Protein AF-H3AB67-F1 (afdb_monomer)

Foldseek 3Di:
DDPPPPDPCLQDLVRLLVLLVQLVVLCVPPVLVVQLVVQVVVCVPPQVSLCVRLVVSSLQSSLVSCVVVVFHSDPVSVVVSLVSLVVCVVVDVSSVVSNVVSCPSRHPPPPPDPPPPPPDDD

Nearest PDB structures (foldseek):
  7ena-assembly1_BA  TM=2.969E-01  e=3.805E+00  Homo sapiens

InterPro domains:
  IPR026317 Protein C10 [PF14974] (12-118)
  IPR026317 Protein C10 [PTHR13463] (5-119)

Solvent-accessible surface area (backbone atoms only — not comparable to full-atom values): 7159 Å² total; per-residue (Å²): 132,85,81,74,77,72,67,82,76,72,72,48,74,69,51,50,44,52,51,50,50,51,36,48,50,51,50,68,32,72,71,42,39,48,52,53,48,51,24,49,61,77,18,72,86,36,68,70,41,27,49,67,40,22,47,58,53,51,48,52,55,42,21,70,49,42,38,82,72,75,38,51,76,43,72,67,24,46,53,50,50,53,52,52,51,59,67,39,33,83,77,34,68,65,49,35,53,50,52,51,53,50,46,60,74,55,45,75,87,78,74,72,74,77,78,83,80,74,85,72,90,130

pLDDT: mean 81.42, std 17.64, range [34.78, 95.06]

Structure (mmCIF, N/CA/C/O backbone):
data_AF-H3AB67-F1
#
_entry.id   AF-H3AB67-F1
#
loop_
_atom_site.group_PDB
_atom_site.id
_atom_site.type_symbol
_atom_site.label_atom_id
_atom_site.label_alt_id
_atom_site.label_comp_id
_atom_site.label_asym_id
_atom_site.label_entity_id
_atom_site.label_seq_id
_atom_site.pdbx_PDB_ins_code
_atom_site.Cartn_x
_atom_site.Cartn_y
_atom_site.Cartn_z
_atom_site.occupancy
_atom_site.B_iso_or_equiv
_atom_site.auth_seq_id
_atom_site.auth_comp_id
_atom_site.auth_asym_id
_atom_site.auth_atom_id
_atom_site.pdbx_PDB_model_num
ATOM 1 N N . MET A 1 1 ? -36.792 -7.412 10.721 1.00 41.78 1 MET A N 1
ATOM 2 C CA . MET A 1 1 ? -35.353 -7.400 11.057 1.00 41.78 1 MET A CA 1
ATOM 3 C C . MET A 1 1 ? -34.742 -6.229 10.307 1.00 41.78 1 MET A C 1
ATOM 5 O O . MET A 1 1 ? -34.797 -6.223 9.086 1.00 41.78 1 MET A O 1
ATOM 9 N N . ALA A 1 2 ? -34.322 -5.184 11.021 1.00 34.78 2 ALA A N 1
ATOM 10 C CA . ALA A 1 2 ? -33.749 -3.988 10.414 1.00 34.78 2 ALA A CA 1
ATOM 11 C C . ALA A 1 2 ? -32.368 -4.334 9.847 1.00 34.78 2 ALA A C 1
ATOM 13 O O . ALA A 1 2 ? -31.467 -4.698 10.600 1.00 34.78 2 ALA A O 1
ATOM 14 N N . ALA A 1 3 ? -32.221 -4.257 8.524 1.00 38.94 3 ALA A N 1
ATOM 15 C CA . ALA A 1 3 ? -30.915 -4.239 7.890 1.00 38.94 3 ALA A CA 1
ATOM 16 C C . ALA A 1 3 ? -30.238 -2.938 8.327 1.00 38.94 3 ALA A C 1
ATOM 18 O O . ALA A 1 3 ? -30.589 -1.854 7.860 1.00 38.94 3 ALA A O 1
ATOM 19 N N . ALA A 1 4 ? -29.344 -3.050 9.309 1.00 39.62 4 ALA A N 1
ATOM 20 C CA . ALA A 1 4 ? -28.479 -1.963 9.712 1.00 39.62 4 ALA A CA 1
ATOM 21 C C . ALA A 1 4 ? -27.733 -1.491 8.464 1.00 39.62 4 ALA A C 1
ATOM 23 O O . ALA A 1 4 ? -26.981 -2.246 7.849 1.00 39.62 4 ALA A O 1
ATOM 24 N N . GLN A 1 5 ? -28.006 -0.250 8.075 1.00 37.31 5 GLN A N 1
ATOM 25 C CA . GLN A 1 5 ? -27.209 0.488 7.114 1.00 37.31 5 GLN A CA 1
ATOM 26 C C . GLN A 1 5 ? -25.767 0.420 7.614 1.00 37.31 5 GLN A C 1
ATOM 28 O O . GLN A 1 5 ? -25.463 0.947 8.683 1.00 37.31 5 GLN A O 1
ATOM 33 N N . SER A 1 6 ? -24.912 -0.315 6.904 1.00 35.78 6 SER A N 1
ATOM 34 C CA . SER A 1 6 ? -23.502 -0.438 7.247 1.00 35.78 6 SER A CA 1
ATOM 35 C C . SER A 1 6 ? -22.915 0.976 7.266 1.00 35.78 6 SER A C 1
ATOM 37 O O . SER A 1 6 ? -22.915 1.623 6.214 1.00 35.78 6 SER A O 1
ATOM 39 N N . PRO A 1 7 ? -22.458 1.513 8.414 1.00 41.22 7 PRO A N 1
ATOM 40 C CA . PRO A 1 7 ? -21.662 2.729 8.378 1.00 41.22 7 PRO A CA 1
ATOM 41 C C . PRO A 1 7 ? -20.466 2.394 7.492 1.00 41.22 7 PRO A C 1
ATOM 43 O O . PRO A 1 7 ? -19.900 1.313 7.654 1.00 41.22 7 PRO A O 1
ATOM 46 N N . ALA A 1 8 ? -20.160 3.249 6.511 1.00 44.84 8 ALA A N 1
ATOM 47 C CA . ALA A 1 8 ? -19.035 3.075 5.596 1.00 44.84 8 ALA A CA 1
ATOM 48 C C . ALA A 1 8 ? -17.846 2.521 6.388 1.00 44.84 8 ALA A C 1
ATOM 50 O O . ALA A 1 8 ? -17.341 3.213 7.272 1.00 44.84 8 ALA A O 1
ATOM 51 N N . ALA A 1 9 ? -17.533 1.238 6.185 1.00 53.06 9 ALA A N 1
ATOM 52 C CA . ALA A 1 9 ? -16.719 0.467 7.112 1.00 53.06 9 ALA A CA 1
ATOM 53 C C . ALA A 1 9 ? -15.290 1.002 7.056 1.00 53.06 9 ALA A C 1
ATOM 55 O O . ALA A 1 9 ? -14.487 0.610 6.214 1.00 53.06 9 ALA A O 1
ATOM 56 N N . VAL A 1 10 ? -14.994 1.970 7.918 1.00 68.62 10 VAL A N 1
ATOM 57 C CA . VAL A 1 10 ? -13.633 2.425 8.161 1.00 68.62 10 VAL A CA 1
ATOM 58 C C . VAL A 1 10 ? -12.913 1.207 8.728 1.00 68.62 10 VAL A C 1
ATOM 60 O O . VAL A 1 10 ? -13.308 0.720 9.788 1.00 68.62 10 VAL A O 1
ATOM 63 N N . LEU A 1 11 ? -11.937 0.664 7.990 1.00 83.81 11 LEU A N 1
ATOM 64 C CA . LEU A 1 11 ? -11.189 -0.508 8.450 1.00 83.81 11 LEU A CA 1
ATOM 65 C C . LEU A 1 11 ? -10.631 -0.217 9.842 1.00 83.81 11 LEU A C 1
ATOM 67 O O . LEU A 1 11 ? -10.035 0.839 10.055 1.00 83.81 11 LEU A O 1
ATOM 71 N N . THR A 1 12 ? -10.804 -1.151 10.771 1.00 88.94 12 THR A N 1
ATOM 72 C CA . THR A 1 12 ? -10.205 -1.046 12.106 1.00 88.94 12 THR A CA 1
ATOM 73 C C . THR A 1 12 ? -8.680 -1.165 12.030 1.00 88.94 12 THR A C 1
ATOM 75 O O . THR A 1 12 ? -8.136 -1.604 11.018 1.00 88.94 12 THR A O 1
ATOM 78 N N . ALA A 1 13 ? -7.964 -0.830 13.109 1.00 88.38 13 ALA A N 1
ATOM 79 C CA . ALA A 1 13 ? -6.508 -1.003 13.167 1.00 88.38 13 ALA A CA 1
ATOM 80 C C . ALA A 1 13 ? -6.085 -2.459 12.877 1.00 88.38 13 ALA A C 1
ATOM 82 O O . ALA A 1 13 ? -5.136 -2.700 12.137 1.00 88.38 13 ALA A O 1
ATOM 83 N N . GLU A 1 14 ? -6.828 -3.443 13.388 1.00 89.62 14 GLU A N 1
ATOM 84 C CA . GLU A 1 14 ? -6.579 -4.862 13.106 1.00 89.62 14 GLU A CA 1
ATOM 85 C C . GLU A 1 14 ? -6.773 -5.193 11.624 1.00 89.62 14 GLU A C 1
ATOM 87 O O . GLU A 1 14 ? -5.928 -5.849 11.017 1.00 89.62 14 GLU A O 1
ATOM 92 N N . GLN A 1 15 ? -7.838 -4.680 11.004 1.00 90.00 15 GLN A N 1
ATOM 93 C CA . GLN A 1 15 ? -8.052 -4.862 9.570 1.00 90.00 15 GLN A CA 1
ATOM 94 C C . GLN A 1 15 ? -6.981 -4.153 8.741 1.00 90.00 15 GLN A C 1
ATOM 96 O O . GLN A 1 15 ? -6.490 -4.724 7.775 1.00 90.00 15 GLN A O 1
ATOM 101 N N . ALA A 1 16 ? -6.571 -2.945 9.126 1.00 91.25 16 ALA A N 1
ATOM 102 C CA . ALA A 1 16 ? -5.491 -2.209 8.480 1.00 91.25 16 ALA A CA 1
ATOM 103 C C . ALA A 1 16 ? -4.174 -3.000 8.497 1.00 91.25 16 ALA A C 1
ATOM 105 O O . ALA A 1 16 ? -3.467 -3.024 7.491 1.00 91.25 16 ALA A O 1
ATOM 106 N N . LYS A 1 17 ? -3.876 -3.698 9.601 1.00 93.00 17 LYS A N 1
ATOM 107 C CA . LYS A 1 17 ? -2.731 -4.614 9.705 1.00 93.00 17 LYS A CA 1
ATOM 108 C C . LYS A 1 17 ? -2.841 -5.804 8.768 1.00 93.00 17 LYS A C 1
ATOM 110 O O . LYS A 1 17 ? -1.884 -6.090 8.055 1.00 93.00 17 LYS A O 1
ATOM 115 N N . LEU A 1 18 ? -4.001 -6.458 8.737 1.00 92.25 18 LEU A N 1
ATOM 116 C CA . LEU A 1 18 ? -4.253 -7.571 7.819 1.00 92.25 18 LEU A CA 1
ATOM 117 C C . LEU A 1 18 ? -4.089 -7.131 6.362 1.00 92.25 18 LEU A C 1
ATOM 119 O O . LEU A 1 18 ? -3.373 -7.776 5.606 1.00 92.25 18 LEU A O 1
ATOM 123 N N . VAL A 1 19 ? -4.669 -5.987 5.990 1.00 92.50 19 VAL A N 1
ATOM 124 C CA . VAL A 1 19 ? -4.561 -5.445 4.630 1.00 92.50 19 VAL A CA 1
ATOM 125 C C . VAL A 1 19 ? -3.112 -5.080 4.306 1.00 92.50 19 VAL A C 1
ATOM 127 O O . VAL A 1 19 ? -2.644 -5.369 3.212 1.00 92.50 19 VAL A O 1
ATOM 130 N N . LEU A 1 20 ? -2.367 -4.472 5.237 1.00 93.44 20 LEU A N 1
ATOM 131 C CA . LEU A 1 20 ? -0.942 -4.183 5.040 1.00 93.44 20 LEU A CA 1
ATOM 132 C C . LEU A 1 20 ? -0.118 -5.455 4.833 1.00 93.44 20 LEU A C 1
ATOM 134 O O . LEU A 1 20 ? 0.741 -5.471 3.951 1.00 93.44 20 LEU A O 1
ATOM 138 N N . ALA A 1 21 ? -0.371 -6.500 5.622 1.00 94.50 21 ALA A N 1
ATOM 139 C CA . ALA A 1 21 ? 0.286 -7.791 5.468 1.00 94.50 21 ALA A CA 1
ATOM 140 C C . ALA A 1 21 ? -0.013 -8.394 4.088 1.00 94.50 21 ALA A C 1
ATOM 142 O O . ALA A 1 21 ? 0.925 -8.699 3.357 1.00 94.50 21 ALA A O 1
ATOM 143 N N . GLU A 1 22 ? -1.285 -8.434 3.686 1.00 95.06 22 GLU A N 1
ATOM 144 C CA . GLU A 1 22 ? -1.721 -8.919 2.370 1.00 95.06 22 GLU A CA 1
ATOM 145 C C . GLU A 1 22 ? -1.096 -8.119 1.222 1.00 95.06 22 GLU A C 1
ATOM 147 O O . GLU A 1 22 ? -0.623 -8.694 0.246 1.00 95.06 22 GLU A O 1
ATOM 152 N N . VAL A 1 23 ? -1.018 -6.787 1.336 1.00 94.25 23 VAL A N 1
ATOM 153 C CA . VAL A 1 23 ? -0.323 -5.954 0.346 1.00 94.25 23 VAL A CA 1
ATOM 154 C C . VAL A 1 23 ? 1.154 -6.337 0.282 1.00 94.25 23 VAL A C 1
ATOM 156 O O . VAL A 1 23 ? 1.682 -6.540 -0.807 1.00 94.25 23 VAL A O 1
ATOM 159 N N . ILE A 1 24 ? 1.843 -6.454 1.418 1.00 94.38 24 ILE A N 1
ATOM 160 C CA . ILE A 1 24 ? 3.259 -6.847 1.443 1.00 94.38 24 ILE A CA 1
ATOM 161 C C . ILE A 1 24 ? 3.445 -8.233 0.809 1.00 94.38 24 ILE A C 1
ATOM 163 O O . ILE A 1 24 ? 4.375 -8.421 0.025 1.00 94.38 24 ILE A O 1
ATOM 167 N N . GLU A 1 25 ? 2.577 -9.199 1.099 1.00 94.81 25 GLU A N 1
ATOM 168 C CA . GLU A 1 25 ? 2.604 -10.524 0.468 1.00 94.81 25 GLU A CA 1
ATOM 169 C C . GLU A 1 25 ? 2.330 -10.453 -1.038 1.00 94.81 25 GLU A C 1
ATOM 171 O O . GLU A 1 25 ? 3.040 -11.085 -1.826 1.00 94.81 25 GLU A O 1
ATOM 176 N N . ALA A 1 26 ? 1.398 -9.601 -1.470 1.00 94.44 26 ALA A N 1
ATOM 177 C CA . ALA A 1 26 ? 1.150 -9.346 -2.881 1.00 94.44 26 ALA A CA 1
ATOM 178 C C . ALA A 1 26 ? 2.412 -8.811 -3.571 1.00 94.44 26 ALA A C 1
ATOM 180 O O . ALA A 1 26 ? 2.765 -9.305 -4.636 1.00 94.44 26 ALA A O 1
ATOM 181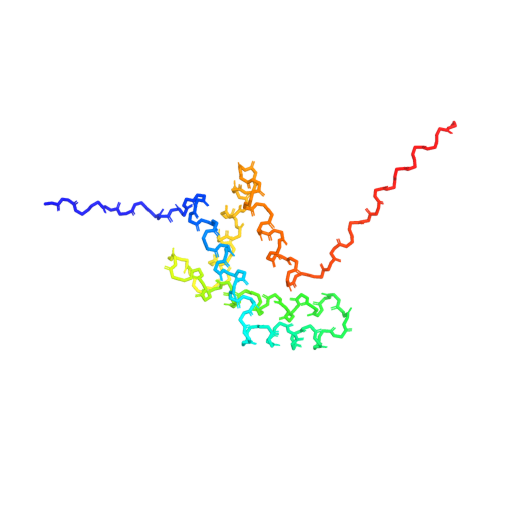 N N . PHE A 1 27 ? 3.164 -7.888 -2.961 1.00 93.31 27 PHE A N 1
ATOM 182 C CA . PHE A 1 27 ? 4.451 -7.444 -3.515 1.00 93.31 27 PHE A CA 1
ATOM 183 C C . PHE A 1 27 ? 5.506 -8.559 -3.588 1.00 93.31 27 PHE A C 1
ATOM 185 O O . PHE A 1 27 ? 6.324 -8.546 -4.504 1.00 93.31 27 PHE A O 1
ATOM 192 N N . ASN A 1 28 ? 5.496 -9.514 -2.651 1.00 93.19 28 ASN A N 1
ATOM 193 C CA . ASN A 1 28 ? 6.420 -10.657 -2.640 1.00 93.19 28 ASN A CA 1
ATOM 194 C C . ASN A 1 28 ? 5.979 -11.808 -3.559 1.00 93.19 28 ASN A C 1
ATOM 196 O O . ASN A 1 28 ? 6.718 -12.776 -3.737 1.00 93.19 28 ASN A O 1
ATOM 200 N N . SER A 1 29 ? 4.794 -11.719 -4.167 1.00 94.19 29 SER A N 1
ATOM 201 C CA . SER A 1 29 ? 4.341 -12.709 -5.140 1.00 94.19 29 SER A CA 1
ATOM 202 C C . SER A 1 29 ? 5.253 -12.700 -6.375 1.00 94.19 29 SER A C 1
ATOM 204 O O . SER A 1 29 ? 5.711 -11.627 -6.785 1.00 94.19 29 SER A O 1
ATOM 206 N N . PRO A 1 30 ? 5.519 -13.857 -7.007 1.00 91.94 30 PRO A N 1
ATOM 207 C CA . PRO A 1 30 ? 6.484 -13.963 -8.104 1.00 91.94 30 PRO A CA 1
ATOM 208 C C . PRO A 1 30 ? 6.138 -13.062 -9.300 1.00 91.94 30 PRO A C 1
ATOM 210 O O . PRO A 1 30 ? 7.029 -12.432 -9.866 1.00 91.94 30 PRO A O 1
ATOM 213 N N . GLU A 1 31 ? 4.850 -12.931 -9.632 1.00 93.25 31 GLU A N 1
ATOM 214 C CA . GLU A 1 31 ? 4.370 -12.034 -10.694 1.00 93.25 31 GLU A CA 1
ATOM 215 C C . GLU A 1 31 ? 4.698 -10.560 -10.396 1.00 93.25 31 GLU A C 1
ATOM 217 O O . GLU A 1 31 ? 5.235 -9.837 -11.235 1.00 93.25 31 GLU A O 1
ATOM 222 N N . ASN A 1 32 ? 4.423 -10.116 -9.171 1.00 93.25 32 ASN A N 1
ATOM 223 C CA . ASN A 1 32 ? 4.608 -8.726 -8.765 1.00 93.25 32 ASN A CA 1
ATOM 224 C C . ASN A 1 32 ? 6.077 -8.390 -8.512 1.00 93.25 32 ASN A C 1
ATOM 226 O O . ASN A 1 32 ? 6.524 -7.298 -8.854 1.00 93.25 32 ASN A O 1
ATOM 230 N N . THR A 1 33 ? 6.852 -9.343 -7.996 1.00 92.00 33 THR A N 1
ATOM 231 C CA . THR A 1 33 ? 8.301 -9.198 -7.825 1.00 92.00 33 THR A CA 1
ATOM 232 C C . THR A 1 33 ? 8.984 -8.990 -9.176 1.00 92.00 33 THR A C 1
ATOM 234 O O . THR A 1 33 ? 9.864 -8.135 -9.290 1.00 92.00 33 THR A O 1
ATOM 237 N N . LEU A 1 34 ? 8.547 -9.713 -10.217 1.00 92.69 34 LEU A N 1
ATOM 238 C CA . LEU A 1 34 ? 9.032 -9.508 -11.581 1.00 92.69 34 LEU A CA 1
ATOM 239 C C . LEU A 1 34 ? 8.693 -8.098 -12.079 1.00 92.69 34 LEU A C 1
ATOM 241 O O . LEU A 1 34 ? 9.600 -7.369 -12.466 1.00 92.69 34 LEU A O 1
ATOM 245 N N . ARG A 1 35 ? 7.430 -7.667 -11.963 1.00 92.69 35 ARG A N 1
ATOM 246 C CA . ARG A 1 35 ? 6.990 -6.314 -12.360 1.00 92.69 35 ARG A CA 1
ATOM 247 C C . ARG A 1 35 ? 7.775 -5.201 -11.664 1.00 92.69 35 ARG A C 1
ATOM 249 O O . ARG A 1 35 ? 8.186 -4.232 -12.298 1.00 92.69 35 ARG A O 1
ATOM 256 N N . VAL A 1 36 ? 7.992 -5.336 -10.356 1.00 90.44 36 VAL A N 1
ATOM 257 C CA . VAL A 1 36 ? 8.765 -4.385 -9.542 1.00 90.44 36 VAL A CA 1
ATOM 258 C C . VAL A 1 36 ? 10.229 -4.359 -9.980 1.00 90.44 36 VAL A C 1
ATOM 260 O O . VAL A 1 36 ? 10.828 -3.287 -10.083 1.00 90.44 36 VAL A O 1
ATOM 263 N N . LYS A 1 37 ? 10.814 -5.525 -10.269 1.00 89.06 37 LYS A N 1
ATOM 264 C CA . LYS A 1 37 ? 12.183 -5.623 -10.775 1.00 89.06 37 LYS A CA 1
ATOM 265 C C . LYS A 1 37 ? 12.310 -4.973 -12.153 1.00 89.06 37 LYS A C 1
ATOM 267 O O . LYS A 1 37 ? 13.182 -4.130 -12.328 1.00 89.06 37 LYS A O 1
ATOM 272 N N . GLU A 1 38 ? 11.416 -5.289 -13.085 1.00 90.50 38 GLU A N 1
ATOM 273 C CA . GLU A 1 38 ? 11.411 -4.697 -14.424 1.00 90.50 38 GLU A CA 1
ATOM 274 C C . GLU A 1 38 ? 11.260 -3.177 -14.356 1.00 90.50 38 GLU A C 1
ATOM 276 O O . GLU A 1 38 ? 12.041 -2.456 -14.974 1.00 90.50 38 GLU A O 1
ATOM 281 N N . ALA A 1 39 ? 10.323 -2.661 -13.555 1.00 89.56 39 ALA A N 1
ATOM 282 C CA . ALA A 1 39 ? 10.167 -1.222 -13.351 1.00 89.56 39 ALA A CA 1
ATOM 283 C C . ALA A 1 39 ? 11.458 -0.575 -12.820 1.00 89.56 39 ALA A C 1
ATOM 285 O O . ALA A 1 39 ? 11.882 0.471 -13.318 1.00 89.56 39 ALA A O 1
ATOM 286 N N . ARG A 1 40 ? 12.131 -1.218 -11.858 1.00 85.62 40 ARG A N 1
ATOM 287 C CA . ARG A 1 40 ? 13.417 -0.755 -11.318 1.00 85.62 40 ARG A CA 1
ATOM 288 C C . ARG A 1 40 ? 14.524 -0.762 -12.375 1.00 85.62 40 ARG A C 1
ATOM 290 O O . ARG A 1 40 ? 15.261 0.217 -12.464 1.00 85.62 40 ARG A O 1
ATOM 297 N N . GLU A 1 41 ? 14.632 -1.816 -13.180 1.00 88.06 41 GLU A N 1
ATOM 298 C CA . GLU A 1 41 ? 15.642 -1.929 -14.242 1.00 88.06 41 GLU A CA 1
ATOM 299 C C . GLU A 1 41 ? 15.419 -0.888 -15.351 1.00 88.06 41 GL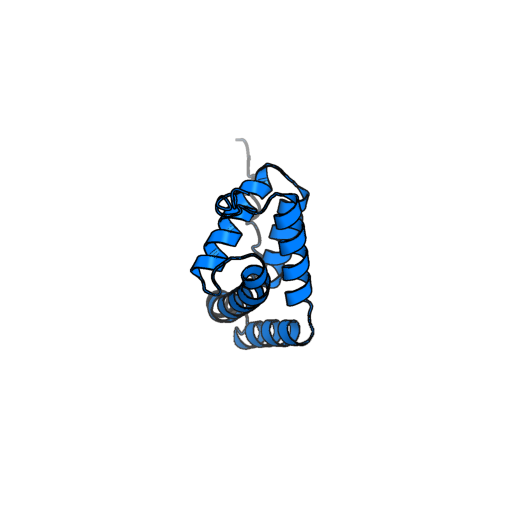U A C 1
ATOM 301 O O . GLU A 1 41 ? 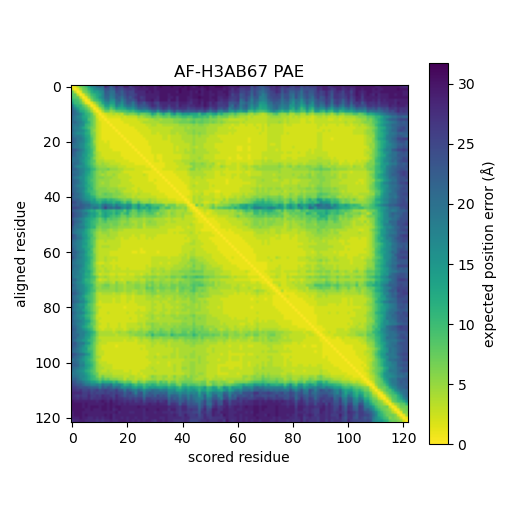16.358 -0.193 -15.743 1.00 88.06 41 GLU A O 1
ATOM 306 N N . ASN A 1 42 ? 14.166 -0.669 -15.765 1.00 84.88 42 ASN A N 1
ATOM 307 C CA . ASN A 1 42 ? 13.791 0.361 -16.746 1.00 84.88 42 ASN A CA 1
ATOM 308 C C . ASN A 1 42 ? 14.111 1.790 -16.279 1.00 84.88 42 ASN A C 1
ATOM 310 O O . ASN A 1 42 ? 14.300 2.702 -17.086 1.00 84.88 42 ASN A O 1
ATOM 314 N N . SER A 1 43 ? 14.196 1.994 -14.966 1.00 84.38 43 SER A N 1
ATOM 315 C CA . SER A 1 43 ? 14.475 3.302 -14.382 1.00 84.38 43 SER A CA 1
ATOM 316 C C . SER A 1 43 ? 15.950 3.704 -14.458 1.00 84.38 43 SER A C 1
ATOM 318 O O . SER A 1 43 ? 16.254 4.876 -14.260 1.00 84.38 43 SER A O 1
ATOM 320 N N . CYS A 1 44 ? 16.868 2.770 -14.752 1.00 76.44 44 CYS A N 1
ATOM 321 C CA . CYS A 1 44 ? 18.306 3.018 -14.932 1.00 76.44 44 CYS A CA 1
ATOM 322 C C . CYS A 1 44 ? 18.929 3.930 -13.848 1.00 76.44 44 CYS A C 1
ATOM 324 O O . CYS A 1 44 ? 19.705 4.836 -14.147 1.00 76.44 44 CYS A O 1
ATOM 326 N N . ASN A 1 45 ? 18.570 3.702 -12.579 1.00 70.94 45 ASN A N 1
ATOM 327 C CA . ASN A 1 45 ? 19.053 4.462 -11.417 1.00 70.94 45 ASN A CA 1
ATOM 328 C C . ASN A 1 45 ? 18.644 5.954 -11.371 1.00 70.94 45 ASN A C 1
ATOM 330 O O . ASN A 1 45 ? 19.100 6.688 -10.494 1.00 70.94 45 ASN A O 1
ATOM 334 N N . ASP A 1 46 ? 17.769 6.404 -12.272 1.00 83.81 46 ASP A N 1
ATOM 335 C CA . ASP A 1 46 ? 17.166 7.732 -12.221 1.00 83.81 46 ASP A CA 1
ATOM 336 C C . ASP A 1 46 ? 15.994 7.719 -11.233 1.00 83.81 46 ASP A C 1
ATOM 338 O O . ASP A 1 46 ? 15.023 6.980 -11.406 1.00 83.81 46 ASP A O 1
ATOM 342 N N . MET A 1 47 ? 16.083 8.523 -10.170 1.00 77.88 47 MET A N 1
ATOM 343 C CA . MET A 1 47 ? 15.037 8.566 -9.142 1.00 77.88 47 MET A CA 1
ATOM 344 C C . MET A 1 47 ? 13.688 9.047 -9.694 1.00 77.88 47 MET A C 1
ATOM 346 O O . MET A 1 47 ? 12.644 8.563 -9.252 1.00 77.88 47 MET A O 1
ATOM 350 N N . GLY A 1 48 ? 13.692 9.965 -10.667 1.00 82.81 48 GLY A N 1
ATOM 351 C CA . GLY A 1 48 ? 12.474 10.466 -11.304 1.00 82.81 48 GLY A CA 1
ATOM 352 C C . GLY A 1 48 ? 11.761 9.371 -12.097 1.00 82.81 48 GLY A C 1
ATOM 353 O O . GLY A 1 48 ? 10.555 9.175 -11.939 1.00 82.81 48 GLY A O 1
ATOM 354 N N . LYS A 1 49 ? 12.515 8.591 -12.877 1.00 84.44 49 LYS A N 1
ATOM 355 C CA . LYS A 1 49 ? 12.013 7.417 -13.597 1.00 84.44 49 LYS A CA 1
ATOM 356 C C . LYS A 1 49 ? 11.629 6.288 -12.653 1.00 84.44 49 LYS A C 1
ATOM 358 O O . LYS A 1 49 ? 10.590 5.681 -12.875 1.00 84.44 49 LYS A O 1
ATOM 363 N N . MET A 1 50 ? 12.381 6.057 -11.573 1.00 85.12 50 MET A N 1
ATOM 364 C CA . MET A 1 50 ? 11.989 5.087 -10.544 1.00 85.12 50 MET A CA 1
ATOM 365 C C . MET A 1 50 ? 10.601 5.400 -10.023 1.00 85.12 50 MET A C 1
ATOM 367 O O . MET A 1 50 ? 9.760 4.515 -10.025 1.00 85.12 50 MET A O 1
ATOM 371 N N . LEU A 1 51 ? 10.310 6.646 -9.653 1.00 85.88 51 LEU A N 1
ATOM 372 C CA . LEU A 1 51 ? 8.954 7.004 -9.244 1.00 85.88 51 LEU A CA 1
ATOM 373 C C . LEU A 1 51 ? 7.954 6.864 -10.403 1.00 85.88 51 LEU A C 1
ATOM 375 O O . LEU A 1 51 ? 6.868 6.340 -10.188 1.00 85.88 51 LEU A O 1
ATOM 379 N N . GLN A 1 52 ? 8.316 7.246 -11.630 1.00 88.12 52 GLN A N 1
ATOM 380 C CA . GLN A 1 52 ? 7.430 7.141 -12.796 1.00 88.12 52 GLN A CA 1
ATOM 381 C C . GLN A 1 52 ? 7.045 5.694 -13.158 1.00 88.12 52 GLN A C 1
ATOM 383 O O . GLN A 1 52 ? 5.915 5.474 -13.581 1.00 88.12 52 GLN A O 1
ATOM 388 N N . PHE A 1 53 ? 7.939 4.716 -12.979 1.00 89.56 53 PHE A N 1
ATOM 389 C CA . PHE A 1 53 ? 7.684 3.304 -13.294 1.00 89.56 53 PHE A CA 1
ATOM 390 C C . PHE A 1 53 ? 7.247 2.484 -12.074 1.00 89.56 53 PHE A C 1
ATOM 392 O O . PHE A 1 53 ? 6.332 1.670 -12.172 1.00 89.56 53 PHE A O 1
ATOM 399 N N . MET A 1 54 ? 7.858 2.703 -10.907 1.00 89.56 54 MET A N 1
ATOM 400 C CA . MET A 1 54 ? 7.560 1.939 -9.690 1.00 89.56 54 MET A CA 1
ATOM 401 C C . MET A 1 54 ? 6.242 2.361 -9.053 1.00 89.56 54 MET A C 1
ATOM 403 O O . MET A 1 54 ? 5.535 1.504 -8.530 1.00 89.56 54 MET A O 1
ATOM 407 N N . LEU A 1 55 ? 5.888 3.653 -9.082 1.00 89.38 55 LEU A N 1
ATOM 408 C CA . LEU A 1 55 ? 4.661 4.129 -8.441 1.00 89.38 55 LEU A CA 1
ATOM 409 C C . LEU A 1 55 ? 3.404 3.529 -9.093 1.00 89.38 55 LEU A C 1
ATOM 411 O O . LEU A 1 55 ? 2.560 3.040 -8.343 1.00 89.38 55 LEU A O 1
ATOM 415 N N . PRO A 1 56 ? 3.265 3.470 -10.435 1.00 91.19 56 PRO A N 1
ATOM 416 C CA . PRO A 1 56 ? 2.140 2.783 -11.070 1.00 91.19 56 PRO A CA 1
ATOM 417 C C . PRO A 1 56 ? 2.092 1.285 -10.765 1.00 91.19 56 PRO A C 1
ATOM 419 O O . PRO A 1 56 ? 1.008 0.745 -10.561 1.00 91.19 56 PRO A O 1
ATOM 422 N N . VAL A 1 57 ? 3.241 0.603 -10.706 1.00 92.81 57 VAL A N 1
ATOM 423 C CA . VAL A 1 57 ? 3.294 -0.828 -10.352 1.00 92.81 57 VAL A CA 1
ATOM 424 C C . VAL A 1 57 ? 2.843 -1.037 -8.909 1.00 92.81 57 VAL A C 1
ATOM 426 O O . VAL A 1 57 ? 1.968 -1.856 -8.645 1.00 92.81 57 VAL A O 1
ATOM 429 N N . ALA A 1 58 ? 3.373 -0.243 -7.980 1.00 92.25 58 ALA A N 1
ATOM 430 C CA . ALA A 1 58 ? 3.004 -0.296 -6.574 1.00 92.25 58 ALA A CA 1
ATOM 431 C C . ALA A 1 58 ? 1.520 0.008 -6.348 1.00 92.25 58 ALA A C 1
ATOM 433 O O . ALA A 1 58 ? 0.853 -0.670 -5.569 1.00 92.25 58 ALA A O 1
ATOM 434 N N . THR A 1 59 ? 1.008 1.009 -7.061 1.00 93.06 59 THR A N 1
ATOM 435 C CA . THR A 1 59 ? -0.397 1.411 -7.013 1.00 93.06 59 THR A CA 1
ATOM 436 C C . THR A 1 59 ? -1.294 0.273 -7.498 1.00 93.06 59 THR A C 1
ATOM 438 O O . THR A 1 59 ? -2.253 -0.053 -6.810 1.00 93.06 59 THR A O 1
ATOM 441 N N . GLN A 1 60 ? -0.959 -0.389 -8.610 1.00 93.25 60 GLN A N 1
ATOM 442 C CA . GLN A 1 60 ? -1.728 -1.534 -9.115 1.00 93.25 60 GLN A CA 1
ATOM 443 C C . GLN A 1 60 ? -1.752 -2.704 -8.125 1.00 93.25 60 GLN A C 1
ATOM 445 O O . GLN A 1 60 ? -2.817 -3.244 -7.843 1.00 93.25 60 GLN A O 1
ATOM 450 N N . ILE A 1 61 ? -0.606 -3.060 -7.534 1.00 93.88 61 ILE A N 1
ATOM 451 C CA . ILE A 1 61 ? -0.547 -4.137 -6.532 1.00 93.88 61 ILE A CA 1
ATOM 452 C C . ILE A 1 61 ? -1.421 -3.790 -5.319 1.00 93.88 61 ILE A C 1
ATOM 454 O O . ILE A 1 61 ? -2.181 -4.628 -4.839 1.00 93.88 61 ILE A O 1
ATOM 458 N N . GLN A 1 62 ? -1.362 -2.541 -4.845 1.00 92.75 62 GLN A N 1
ATOM 459 C CA . GLN A 1 62 ? -2.206 -2.081 -3.741 1.00 92.75 62 GLN A CA 1
ATOM 460 C C . GLN A 1 62 ? -3.694 -2.133 -4.102 1.00 92.75 62 GLN A C 1
ATOM 462 O O . GLN A 1 62 ? -4.475 -2.649 -3.308 1.00 92.75 62 GLN A O 1
ATOM 467 N N . GLN A 1 63 ? -4.082 -1.657 -5.292 1.00 93.06 63 GLN A N 1
ATOM 468 C CA . GLN A 1 63 ? -5.464 -1.675 -5.795 1.00 93.06 63 GLN A CA 1
ATOM 469 C C . GLN A 1 63 ? -6.068 -3.083 -5.817 1.00 93.06 63 GLN A C 1
ATOM 471 O O . GLN A 1 63 ? -7.243 -3.250 -5.481 1.00 93.06 63 GLN A O 1
ATOM 476 N N . GLU A 1 64 ? -5.280 -4.090 -6.200 1.00 92.38 64 GLU A N 1
ATOM 477 C CA . GLU A 1 64 ? -5.723 -5.484 -6.274 1.00 92.38 64 GLU A CA 1
ATOM 478 C C . GLU A 1 64 ? -6.039 -6.090 -4.905 1.00 92.38 64 GLU A C 1
ATOM 480 O O . GLU A 1 64 ? -6.934 -6.926 -4.805 1.00 92.38 64 GLU A O 1
ATOM 485 N N . VAL A 1 65 ? -5.366 -5.636 -3.848 1.00 92.38 65 VAL A N 1
ATOM 486 C CA . VAL A 1 65 ? -5.642 -6.091 -2.481 1.00 92.38 65 VAL A CA 1
ATOM 487 C C . VAL A 1 65 ? -6.785 -5.287 -1.870 1.00 92.38 65 VAL A C 1
ATOM 489 O O . VAL A 1 65 ? -7.779 -5.855 -1.422 1.00 92.38 65 VAL A O 1
ATOM 492 N N . ILE A 1 66 ? -6.704 -3.952 -1.899 1.00 90.69 66 ILE A N 1
ATOM 493 C CA . ILE A 1 66 ? -7.665 -3.083 -1.199 1.00 90.69 66 ILE A CA 1
ATOM 494 C C . ILE A 1 66 ? -9.081 -3.135 -1.794 1.00 90.69 66 ILE A C 1
ATOM 496 O O . ILE A 1 66 ? -10.043 -2.844 -1.078 1.00 90.69 66 ILE A O 1
ATOM 500 N N . LYS A 1 67 ? -9.243 -3.539 -3.066 1.00 90.94 67 LYS A N 1
ATOM 501 C CA . LYS A 1 67 ? -10.571 -3.717 -3.686 1.00 90.94 67 LYS A CA 1
ATOM 502 C C . LYS A 1 67 ? -11.433 -4.732 -2.932 1.00 90.94 67 LYS A C 1
ATOM 504 O O . LYS A 1 67 ? -12.638 -4.535 -2.804 1.00 90.94 67 LYS A O 1
ATOM 509 N N . SER A 1 68 ? -10.812 -5.770 -2.369 1.00 89.19 68 SER A N 1
ATOM 510 C CA . SER A 1 68 ? -11.490 -6.807 -1.581 1.00 89.19 68 SER A CA 1
ATOM 511 C C . SER A 1 68 ? -12.008 -6.283 -0.238 1.00 89.19 68 SER A C 1
ATOM 513 O O . SER A 1 68 ? -12.882 -6.891 0.371 1.00 89.19 68 SER A O 1
ATOM 515 N N . TYR A 1 69 ? -11.510 -5.125 0.198 1.00 87.25 69 TYR A N 1
ATOM 516 C CA . TYR A 1 69 ? -11.861 -4.466 1.455 1.00 87.25 69 TYR A CA 1
ATOM 517 C C . TYR A 1 69 ? -12.792 -3.259 1.262 1.00 87.25 69 TYR A C 1
ATOM 519 O O . TYR A 1 69 ? -13.011 -2.492 2.196 1.00 87.25 69 TYR A O 1
ATOM 527 N N . GLY A 1 70 ? -13.345 -3.076 0.057 1.00 85.12 70 GLY A N 1
ATOM 528 C CA . GLY A 1 70 ? -14.308 -2.013 -0.243 1.00 85.12 70 GLY A CA 1
ATOM 529 C C . GLY A 1 70 ? -13.693 -0.677 -0.671 1.00 85.12 70 GLY A C 1
ATOM 530 O O . GLY A 1 70 ? -14.415 0.316 -0.761 1.00 85.12 70 GLY A O 1
ATOM 531 N N . PHE A 1 71 ? -12.388 -0.628 -0.958 1.00 88.56 71 PHE A N 1
ATOM 532 C CA . PHE A 1 71 ? -11.771 0.540 -1.593 1.00 88.56 71 PHE A CA 1
ATOM 533 C C . PHE A 1 71 ? -11.966 0.506 -3.110 1.00 88.56 71 PHE A C 1
ATOM 535 O O . PHE A 1 71 ? -12.042 -0.557 -3.725 1.00 88.56 71 PHE A O 1
ATOM 542 N N . SER A 1 72 ? -11.989 1.685 -3.730 1.00 87.62 72 SER A N 1
ATOM 543 C CA . SER A 1 72 ? -11.968 1.802 -5.188 1.00 87.62 72 SER A CA 1
ATOM 544 C C . SER A 1 72 ? -10.685 1.189 -5.763 1.00 87.62 72 SER A C 1
ATOM 546 O O . SER A 1 72 ? -9.593 1.416 -5.243 1.00 87.62 72 SER A O 1
ATOM 548 N N . ASN A 1 73 ? -10.799 0.461 -6.872 1.00 87.56 73 ASN A N 1
ATOM 549 C CA . ASN A 1 73 ? -9.657 -0.054 -7.637 1.00 87.56 73 ASN A CA 1
ATOM 550 C C . ASN A 1 73 ? -9.066 1.057 -8.534 1.00 87.56 73 ASN A C 1
ATOM 552 O O . ASN A 1 73 ? -8.972 0.926 -9.746 1.00 87.56 73 ASN A O 1
ATOM 556 N N . ASP A 1 74 ? -8.743 2.206 -7.943 1.00 90.19 74 ASP A N 1
ATOM 557 C CA . ASP A 1 74 ? -8.127 3.341 -8.634 1.00 90.19 74 ASP A CA 1
ATOM 558 C C . ASP A 1 74 ? -7.112 4.047 -7.707 1.00 90.19 74 ASP A C 1
ATOM 560 O O . ASP A 1 74 ? -6.911 3.659 -6.551 1.00 90.19 74 ASP A O 1
ATOM 564 N N . GLY A 1 75 ? -6.405 5.054 -8.226 1.00 87.44 75 GLY A N 1
ATOM 565 C CA . GLY A 1 75 ? -5.486 5.869 -7.436 1.00 87.44 75 GLY A CA 1
ATOM 566 C C . GLY A 1 75 ? -6.152 6.552 -6.235 1.00 87.44 75 GLY A C 1
ATOM 567 O O . GLY A 1 75 ? -5.523 6.655 -5.183 1.00 87.44 75 GLY A O 1
ATOM 568 N N . GLU A 1 76 ? -7.420 6.967 -6.326 1.00 90.12 76 GLU A N 1
ATOM 569 C CA . GLU A 1 76 ? -8.153 7.536 -5.188 1.00 90.12 76 GLU A CA 1
ATOM 570 C C . GLU A 1 76 ? -8.346 6.515 -4.060 1.00 90.12 76 GLU A C 1
ATOM 572 O O . GLU A 1 76 ? -8.151 6.852 -2.886 1.00 90.12 76 GLU A O 1
ATOM 577 N N . GLY A 1 77 ? -8.672 5.263 -4.394 1.00 90.31 77 GLY A N 1
ATOM 578 C CA . GLY A 1 77 ? -8.769 4.178 -3.415 1.00 90.31 77 GLY A CA 1
ATOM 579 C C . GLY A 1 77 ? -7.455 3.951 -2.670 1.00 90.31 77 GLY A C 1
ATOM 580 O O . GLY A 1 77 ? -7.437 3.909 -1.437 1.00 90.31 77 GLY A O 1
ATOM 581 N N . VAL A 1 78 ? -6.339 3.928 -3.401 1.00 91.69 78 VAL A N 1
ATOM 582 C CA . VAL A 1 78 ? -4.991 3.837 -2.818 1.00 91.69 78 VAL A CA 1
ATOM 583 C C . VAL A 1 78 ? -4.672 5.043 -1.933 1.00 91.69 78 VAL A C 1
ATOM 585 O O . VAL A 1 78 ? -4.166 4.877 -0.824 1.00 91.69 78 VAL A O 1
ATOM 588 N N . LEU A 1 79 ? -5.019 6.263 -2.358 1.00 91.44 79 LEU A N 1
ATOM 589 C CA . LEU A 1 79 ? -4.829 7.468 -1.545 1.00 91.44 79 LEU A CA 1
ATOM 590 C C . LEU A 1 79 ? -5.652 7.441 -0.249 1.00 91.44 79 LEU A C 1
ATOM 592 O O . LEU A 1 79 ? -5.186 7.938 0.780 1.00 91.44 79 LEU A O 1
ATOM 596 N N . LYS A 1 80 ? -6.881 6.912 -0.292 1.00 91.31 80 LYS A N 1
ATOM 597 C CA . LYS A 1 80 ? -7.739 6.739 0.890 1.00 91.31 80 LYS A CA 1
ATOM 598 C C . LYS A 1 80 ? -7.145 5.705 1.843 1.00 91.31 80 LYS A C 1
ATOM 600 O O . LYS A 1 80 ? -7.042 5.991 3.034 1.00 91.31 80 LYS A O 1
ATOM 605 N N . PHE A 1 81 ? -6.688 4.566 1.322 1.00 91.62 81 PHE A N 1
ATOM 606 C CA . PHE A 1 81 ? -5.999 3.544 2.109 1.00 91.62 81 PHE A CA 1
ATOM 607 C C . PHE A 1 81 ? -4.725 4.099 2.762 1.00 91.62 81 PHE A C 1
ATOM 609 O O . PHE A 1 81 ? -4.568 4.014 3.976 1.00 91.62 81 PHE A O 1
ATOM 616 N N . ALA A 1 82 ? -3.860 4.772 2.001 1.00 91.56 82 ALA A N 1
ATOM 617 C CA . ALA A 1 82 ? -2.634 5.371 2.528 1.00 91.56 82 ALA A CA 1
ATOM 618 C C . ALA A 1 82 ? -2.908 6.415 3.627 1.00 91.56 82 ALA A C 1
ATOM 620 O O . ALA A 1 82 ? -2.191 6.467 4.627 1.00 91.56 82 ALA A O 1
ATOM 621 N N . ARG A 1 83 ? -3.959 7.236 3.473 1.00 91.06 83 ARG A N 1
ATOM 622 C CA . ARG A 1 83 ? -4.397 8.183 4.514 1.00 91.06 83 ARG A CA 1
ATOM 623 C C . ARG A 1 83 ? -4.892 7.474 5.770 1.00 91.06 83 ARG A C 1
ATOM 625 O O . ARG A 1 83 ? -4.559 7.914 6.867 1.00 91.06 83 ARG A O 1
ATOM 632 N N . LEU A 1 84 ? -5.654 6.394 5.608 1.00 90.69 84 LEU A N 1
ATOM 633 C CA . LEU A 1 84 ? -6.130 5.586 6.722 1.00 90.69 84 LEU A CA 1
ATOM 634 C C . LEU A 1 84 ? -4.956 4.986 7.503 1.00 90.69 84 LEU A C 1
ATOM 636 O O . LEU A 1 84 ? -4.868 5.193 8.711 1.00 90.69 84 LEU A O 1
ATOM 640 N N . ILE A 1 85 ? -4.030 4.311 6.810 1.00 91.62 85 ILE A N 1
ATOM 641 C CA . ILE A 1 85 ? -2.823 3.744 7.423 1.00 91.62 85 ILE A CA 1
ATOM 642 C C . ILE A 1 85 ? -2.075 4.824 8.196 1.00 91.62 85 ILE A C 1
ATOM 644 O O . ILE A 1 85 ? -1.797 4.636 9.374 1.00 91.62 85 ILE A O 1
ATOM 648 N N . LYS A 1 86 ? -1.863 5.997 7.590 1.00 90.81 86 LYS A N 1
ATOM 649 C CA . LYS A 1 86 ? -1.166 7.119 8.229 1.00 90.81 86 LYS A CA 1
ATOM 650 C C . LYS A 1 86 ? -1.828 7.635 9.506 1.00 90.81 86 LYS A C 1
ATOM 652 O O . LYS A 1 86 ? -1.133 8.090 10.410 1.00 90.81 86 LYS A O 1
ATOM 657 N N . SER A 1 87 ? -3.152 7.547 9.607 1.00 91.06 87 SER A N 1
ATOM 658 C CA . SER A 1 87 ? -3.867 7.872 10.845 1.00 91.06 87 SER A CA 1
ATOM 659 C C . SER A 1 8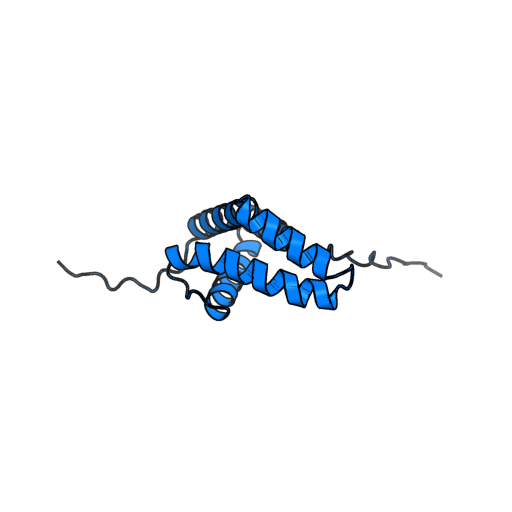7 ? -3.653 6.828 11.945 1.00 91.06 87 SER A C 1
ATOM 661 O O . SER A 1 87 ? -3.791 7.152 13.124 1.00 91.06 87 SER A O 1
ATOM 663 N N . TYR A 1 88 ? -3.350 5.584 11.576 1.00 91.50 88 TYR A N 1
ATOM 664 C CA . TYR A 1 88 ? -3.065 4.496 12.506 1.00 91.50 88 TYR A CA 1
ATOM 665 C C . TY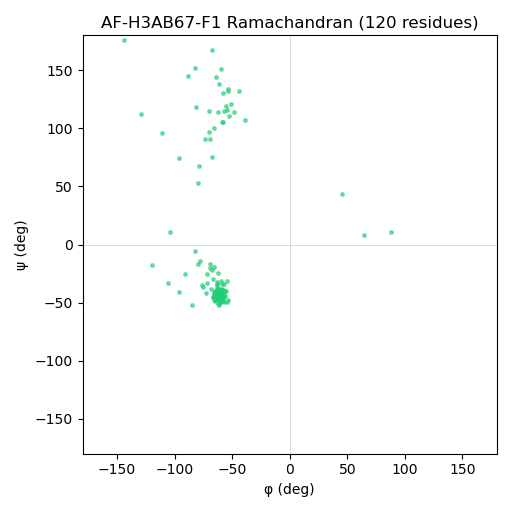R A 1 88 ? -1.580 4.364 12.857 1.00 91.50 88 TYR A C 1
ATOM 667 O O . TYR A 1 88 ? -1.283 3.923 13.960 1.00 91.50 88 TYR A O 1
ATOM 675 N N . GLU A 1 89 ? -0.655 4.805 11.998 1.00 90.06 89 GLU A N 1
ATOM 676 C CA . GLU A 1 89 ? 0.794 4.802 12.280 1.00 90.06 89 GLU A CA 1
ATOM 677 C C . GLU A 1 89 ? 1.144 5.527 13.595 1.00 90.06 89 GLU A C 1
ATOM 679 O O . GLU A 1 89 ? 2.104 5.164 14.268 1.00 90.06 89 GLU A O 1
ATOM 684 N N . THR A 1 90 ? 0.373 6.550 13.982 1.00 86.31 90 THR A N 1
ATOM 685 C CA . THR A 1 90 ? 0.576 7.297 15.238 1.00 86.31 90 THR A CA 1
ATOM 686 C C . THR A 1 90 ? 0.028 6.589 16.476 1.00 86.31 90 THR A C 1
ATOM 688 O O . THR A 1 90 ? 0.382 6.961 17.592 1.00 86.31 90 THR A O 1
ATOM 691 N N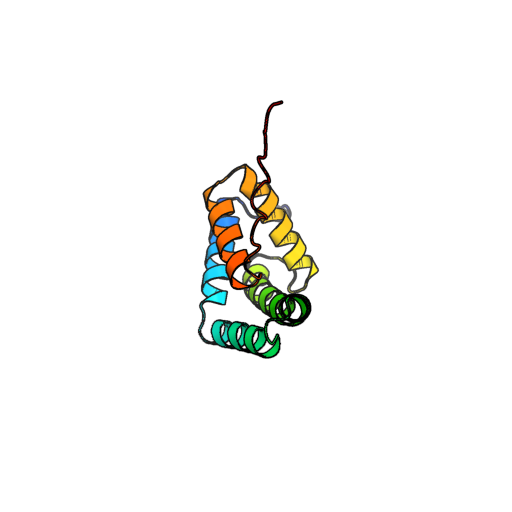 . GLN A 1 91 ? -0.847 5.601 16.290 1.00 89.25 91 GLN A N 1
ATOM 692 C CA . GLN A 1 91 ? -1.544 4.883 17.359 1.00 89.25 91 GLN A CA 1
ATOM 693 C C . GLN A 1 91 ? -0.983 3.471 17.559 1.00 89.25 91 GLN A C 1
ATOM 695 O O . GLN A 1 91 ? -0.961 2.978 18.683 1.00 89.25 91 GLN A O 1
ATOM 700 N N . ASP A 1 92 ? -0.522 2.831 16.483 1.00 91.00 92 ASP A N 1
ATOM 701 C CA . ASP A 1 92 ? -0.021 1.461 16.474 1.00 91.00 92 ASP A CA 1
ATOM 702 C C . ASP A 1 92 ? 1.370 1.419 15.792 1.00 91.00 92 ASP A C 1
ATOM 704 O O . ASP A 1 92 ? 1.492 1.657 14.582 1.00 91.00 92 ASP A O 1
ATOM 708 N N . PRO A 1 93 ? 2.447 1.132 16.552 1.00 89.88 93 PRO A N 1
ATOM 709 C CA . PRO A 1 93 ? 3.808 1.106 16.016 1.00 89.88 93 PRO A CA 1
ATOM 710 C C . PRO A 1 93 ? 4.054 -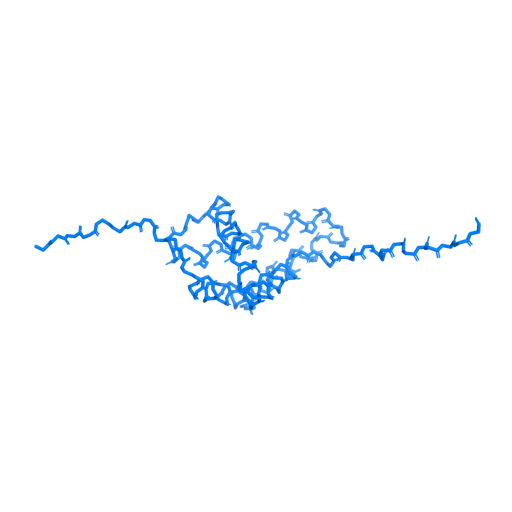0.061 15.047 1.00 89.88 93 PRO A C 1
ATOM 712 O O . PRO A 1 93 ? 4.977 -0.004 14.234 1.00 89.88 93 PRO A O 1
ATOM 715 N N . GLU A 1 94 ? 3.237 -1.113 15.099 1.00 92.94 94 GLU A N 1
ATOM 716 C CA . GLU A 1 94 ? 3.315 -2.257 14.193 1.00 92.94 94 GLU A CA 1
ATOM 717 C C . GLU A 1 94 ? 2.802 -1.869 12.799 1.00 92.94 94 GLU A C 1
ATOM 719 O O . GLU A 1 94 ? 3.449 -2.171 11.793 1.00 92.94 94 GLU A O 1
ATOM 724 N N . ILE A 1 95 ? 1.708 -1.097 12.731 1.00 92.75 95 ILE A N 1
ATOM 725 C CA . ILE A 1 95 ? 1.218 -0.475 11.489 1.00 92.75 95 ILE A CA 1
ATOM 726 C C . ILE A 1 95 ? 2.284 0.448 10.894 1.00 92.75 95 ILE A C 1
ATOM 728 O O . ILE A 1 95 ? 2.538 0.385 9.689 1.00 92.75 95 ILE A O 1
ATOM 732 N N . ALA A 1 96 ? 2.949 1.263 11.719 1.00 92.81 96 ALA A N 1
ATOM 733 C CA . ALA A 1 96 ? 4.041 2.126 11.265 1.00 92.81 96 ALA A CA 1
ATOM 734 C C . ALA A 1 96 ? 5.208 1.322 10.667 1.00 92.81 96 ALA A C 1
ATOM 736 O O . ALA A 1 96 ? 5.700 1.646 9.583 1.00 92.81 96 ALA A O 1
ATOM 737 N N . ALA A 1 97 ? 5.618 0.234 11.325 1.00 93.38 97 ALA A N 1
ATOM 738 C CA . ALA A 1 97 ? 6.673 -0.642 10.823 1.00 93.38 97 ALA A CA 1
ATOM 739 C C . ALA A 1 97 ? 6.284 -1.321 9.495 1.00 93.38 97 ALA A C 1
ATOM 741 O O . ALA A 1 97 ? 7.090 -1.362 8.560 1.00 93.38 97 ALA A O 1
ATOM 742 N N . MET A 1 98 ? 5.046 -1.811 9.376 1.00 93.44 98 MET A N 1
ATOM 743 C CA . MET A 1 98 ? 4.538 -2.432 8.148 1.00 93.44 98 MET A CA 1
ATOM 744 C C . MET A 1 98 ? 4.412 -1.433 6.994 1.00 93.44 98 MET A C 1
ATOM 746 O O . MET A 1 98 ? 4.863 -1.716 5.885 1.00 93.44 98 MET A O 1
ATOM 750 N N . SER A 1 99 ? 3.855 -0.249 7.251 1.00 91.50 99 SER A N 1
ATOM 751 C CA . SER A 1 99 ? 3.759 0.851 6.284 1.00 91.50 99 SER A CA 1
ATOM 752 C C . SER A 1 99 ? 5.139 1.255 5.762 1.00 91.50 99 SER A C 1
ATOM 754 O O . SER A 1 99 ? 5.346 1.373 4.551 1.00 91.50 99 SER A O 1
ATOM 756 N N . LEU A 1 100 ? 6.122 1.392 6.657 1.00 91.00 100 LEU A N 1
ATOM 757 C CA . LEU A 1 100 ? 7.500 1.693 6.281 1.00 91.00 100 LEU A CA 1
ATOM 758 C C . LEU A 1 100 ? 8.110 0.577 5.424 1.00 91.00 100 LEU A C 1
ATOM 760 O O . LEU A 1 100 ? 8.714 0.870 4.390 1.00 91.00 100 LEU A O 1
ATOM 764 N N . LYS A 1 101 ? 7.918 -0.690 5.815 1.00 91.50 101 LYS A N 1
ATOM 765 C CA . LYS A 1 101 ? 8.382 -1.857 5.053 1.00 91.50 101 LYS A CA 1
ATOM 766 C C . LYS A 1 101 ? 7.791 -1.867 3.646 1.00 91.50 101 LYS A C 1
ATOM 768 O O . LYS A 1 101 ? 8.545 -1.983 2.687 1.00 91.50 101 LYS A O 1
ATOM 773 N N . LEU A 1 102 ? 6.477 -1.681 3.519 1.00 91.31 102 LEU A N 1
ATOM 774 C CA . LEU A 1 102 ? 5.780 -1.598 2.236 1.00 91.31 102 LEU A CA 1
ATOM 775 C C . LEU A 1 102 ? 6.353 -0.475 1.361 1.00 91.31 102 LEU A C 1
ATOM 777 O O . LEU A 1 102 ? 6.705 -0.698 0.204 1.00 91.31 102 LEU A O 1
ATOM 781 N N . LYS A 1 103 ? 6.506 0.728 1.922 1.00 89.19 103 LYS A N 1
ATOM 782 C CA . LYS A 1 103 ? 7.068 1.887 1.213 1.00 89.19 103 LYS A CA 1
ATOM 783 C C . LYS A 1 103 ? 8.498 1.637 0.740 1.00 89.19 103 LYS A C 1
ATOM 785 O O . LYS A 1 103 ? 8.829 2.027 -0.374 1.00 89.19 103 LYS A O 1
ATOM 790 N N . ALA A 1 104 ? 9.319 0.947 1.527 1.00 88.56 104 ALA A N 1
ATOM 791 C CA . ALA A 1 104 ? 10.688 0.594 1.150 1.00 88.56 104 ALA A CA 1
ATOM 792 C C . ALA A 1 104 ? 10.773 -0.391 -0.035 1.00 88.56 104 ALA A C 1
ATOM 794 O O . ALA A 1 104 ? 11.815 -0.468 -0.684 1.00 88.56 104 ALA A O 1
ATOM 795 N N . MET A 1 105 ? 9.696 -1.124 -0.351 1.00 87.75 105 MET A N 1
ATOM 796 C CA . MET A 1 105 ? 9.678 -2.037 -1.502 1.00 87.75 105 MET A CA 1
ATOM 797 C C . MET A 1 105 ? 9.628 -1.283 -2.836 1.00 87.75 105 MET A C 1
ATOM 799 O O . MET A 1 105 ? 10.218 -1.740 -3.818 1.00 87.75 105 MET A O 1
ATOM 803 N N . PHE A 1 106 ? 8.955 -0.126 -2.877 1.00 83.88 106 PHE A N 1
ATOM 804 C CA . PHE A 1 106 ? 8.735 0.619 -4.121 1.00 83.88 106 PHE A CA 1
ATOM 805 C C . PHE A 1 106 ? 9.310 2.035 -4.164 1.00 83.88 106 PHE A C 1
ATOM 807 O O . PHE A 1 106 ? 9.479 2.581 -5.253 1.00 83.88 106 PHE A O 1
ATOM 814 N N . LEU A 1 107 ? 9.638 2.632 -3.018 1.00 83.06 107 LEU A N 1
ATOM 815 C CA . LEU A 1 107 ? 10.355 3.901 -2.968 1.00 83.06 107 LEU A CA 1
ATOM 816 C C . LEU A 1 107 ? 11.869 3.652 -2.986 1.00 83.06 107 LEU A C 1
ATOM 818 O O . LEU A 1 107 ? 12.345 2.674 -2.403 1.00 83.06 107 LEU A O 1
ATOM 822 N N . PRO A 1 108 ? 12.654 4.530 -3.633 1.00 72.56 108 PRO A N 1
ATOM 823 C CA . PRO A 1 108 ? 14.100 4.504 -3.475 1.00 72.56 108 PRO A CA 1
ATOM 824 C C . PRO A 1 108 ? 14.466 4.712 -1.995 1.00 72.56 108 PRO A C 1
ATOM 826 O O . PRO A 1 108 ? 13.717 5.381 -1.273 1.00 72.56 108 PRO A O 1
ATOM 829 N N . PRO A 1 109 ? 15.606 4.168 -1.527 1.00 65.94 109 PRO A N 1
ATOM 830 C CA . PRO A 1 109 ? 16.095 4.442 -0.185 1.00 65.94 109 PRO A CA 1
ATOM 831 C C . PRO A 1 109 ? 16.283 5.952 -0.046 1.00 65.94 109 PRO A C 1
ATOM 833 O O . PRO A 1 109 ? 17.207 6.534 -0.610 1.00 65.94 109 PRO A O 1
ATOM 836 N N . MET A 1 110 ? 15.372 6.599 0.678 1.00 57.28 110 MET A N 1
ATOM 837 C CA . MET A 1 110 ? 15.550 7.983 1.078 1.00 57.28 110 MET A CA 1
ATOM 838 C C . MET A 1 110 ? 16.667 7.973 2.112 1.00 57.28 110 MET A C 1
ATOM 840 O O . MET A 1 110 ? 16.438 7.669 3.282 1.00 57.28 110 MET A O 1
ATOM 844 N N . THR A 1 111 ? 17.897 8.248 1.679 1.00 44.62 111 THR A N 1
ATOM 845 C CA . THR A 1 111 ? 18.954 8.636 2.604 1.00 44.62 111 THR A CA 1
ATOM 846 C C . THR A 1 111 ? 18.443 9.883 3.303 1.00 44.62 111 THR A C 1
ATOM 848 O O . THR A 1 111 ? 18.373 10.952 2.692 1.00 44.62 111 THR A O 1
ATOM 851 N N . VAL A 1 112 ? 18.026 9.751 4.562 1.00 42.81 112 VAL A N 1
ATOM 852 C CA . VAL A 1 112 ? 17.922 10.918 5.430 1.00 42.81 112 VAL A CA 1
ATOM 853 C C . VAL A 1 112 ? 19.275 11.626 5.316 1.00 42.81 112 VAL A C 1
ATOM 855 O O . VAL A 1 112 ? 20.302 10.968 5.522 1.00 42.81 112 VAL A O 1
ATOM 858 N N . PRO A 1 113 ? 19.340 12.900 4.884 1.00 40.81 113 PRO A N 1
ATOM 859 C CA . PRO A 1 113 ? 20.593 13.624 4.991 1.00 40.81 113 PRO A CA 1
ATOM 860 C C . PRO A 1 113 ? 21.022 13.511 6.459 1.00 40.81 113 PRO A C 1
ATOM 862 O O . PRO A 1 113 ? 20.163 13.645 7.339 1.00 40.81 113 PRO A O 1
ATOM 865 N N . PRO A 1 114 ? 22.294 13.188 6.757 1.00 42.41 114 PRO A N 1
ATOM 866 C CA . PRO A 1 114 ? 22.748 13.190 8.135 1.00 42.41 114 PRO A CA 1
ATOM 867 C C . PRO A 1 114 ? 22.428 14.581 8.670 1.00 42.41 114 PRO A C 1
ATOM 869 O O . PRO A 1 114 ? 22.862 15.575 8.087 1.00 42.41 114 PRO A O 1
ATOM 872 N N . HIS A 1 115 ? 21.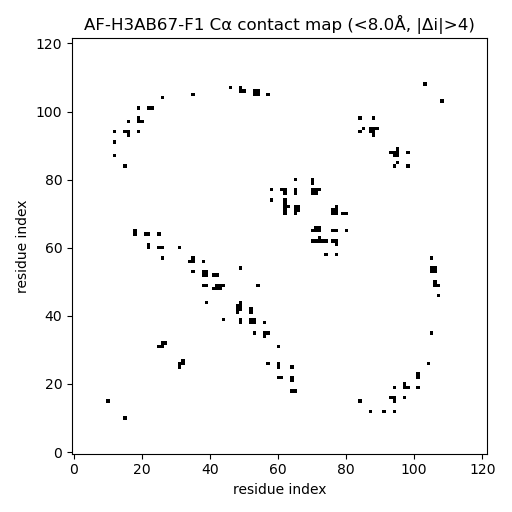593 14.660 9.709 1.00 49.69 115 HIS A N 1
ATOM 873 C CA . HIS A 1 115 ? 21.352 15.912 10.407 1.00 49.69 115 HIS A CA 1
ATOM 874 C C . HIS A 1 115 ? 22.725 16.521 10.689 1.00 49.69 115 HIS A C 1
ATOM 876 O O . HIS A 1 115 ? 23.535 15.918 11.396 1.00 49.69 115 HIS A O 1
ATOM 882 N N . GLY A 1 116 ? 23.009 17.661 10.056 1.00 45.50 116 GLY A N 1
ATOM 883 C CA . GLY A 1 116 ? 24.229 18.425 10.251 1.00 45.50 116 GLY A CA 1
ATOM 884 C C . GLY A 1 116 ? 24.224 18.994 11.658 1.00 45.50 116 GLY A C 1
ATOM 885 O O . GLY A 1 116 ? 23.957 20.171 11.860 1.00 45.50 116 GLY A O 1
ATOM 886 N N . ASN A 1 117 ? 24.492 18.142 12.641 1.00 50.38 117 ASN A N 1
ATOM 887 C CA . ASN A 1 117 ? 24.724 18.521 14.017 1.00 50.38 117 ASN A CA 1
ATOM 888 C C . ASN A 1 117 ? 26.163 19.041 14.112 1.00 50.38 117 ASN A C 1
ATOM 890 O O . ASN A 1 117 ? 27.030 18.400 14.695 1.00 50.38 117 ASN A O 1
ATOM 894 N N . THR A 1 118 ? 26.438 20.191 13.491 1.00 48.34 118 THR A N 1
ATOM 895 C CA . THR A 1 118 ? 27.622 20.987 13.824 1.00 48.34 118 THR A CA 1
ATOM 896 C C . THR A 1 118 ? 27.197 22.062 14.813 1.00 48.34 118 THR A C 1
ATOM 898 O O . THR A 1 118 ? 27.025 23.237 14.514 1.00 48.34 118 THR A O 1
ATOM 901 N N . ILE A 1 119 ? 26.977 21.611 16.046 1.00 53.97 119 ILE A N 1
ATOM 902 C CA . ILE A 1 119 ? 27.203 22.467 17.202 1.00 53.97 119 ILE A CA 1
ATOM 903 C C . ILE A 1 119 ? 28.726 22.543 17.307 1.00 53.97 119 ILE A C 1
ATOM 905 O O . ILE A 1 119 ? 29.350 21.667 17.899 1.00 53.97 119 ILE A O 1
ATOM 909 N N . SER A 1 120 ? 29.336 23.529 16.654 1.00 51.88 120 SER A N 1
ATOM 910 C CA . SER A 1 120 ? 30.705 23.922 16.973 1.00 51.88 120 SER A CA 1
ATOM 911 C C . SER A 1 120 ? 30.645 25.296 17.603 1.00 51.88 120 SER A C 1
ATOM 913 O O . SER A 1 120 ? 30.562 26.317 16.929 1.00 51.88 120 SER A O 1
ATOM 915 N N . SER A 1 121 ? 30.636 25.267 18.928 1.00 54.19 121 SER A N 1
ATOM 916 C CA . SER A 1 121 ? 30.933 26.373 19.818 1.00 54.19 121 SER A CA 1
ATOM 917 C C . SER A 1 121 ? 32.174 27.130 19.348 1.00 54.19 121 SER A C 1
ATOM 919 O O . SER A 1 121 ? 33.198 26.496 19.087 1.00 54.19 121 SER A O 1
ATOM 921 N N . SER A 1 122 ? 32.095 28.458 19.282 1.00 57.06 122 SER A N 1
ATOM 922 C CA . SER A 1 12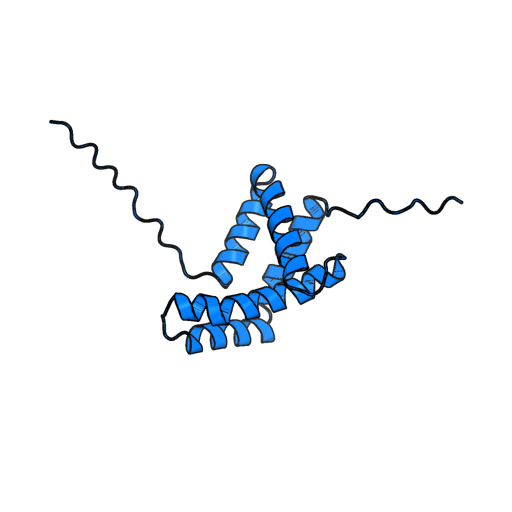2 ? 33.181 29.424 19.519 1.00 57.06 122 SER A CA 1
ATOM 923 C C . SER A 1 122 ? 32.575 30.817 19.623 1.00 57.06 122 SER A C 1
ATOM 925 O O . SER A 1 122 ? 31.891 31.214 18.655 1.00 57.06 122 SER A O 1
#

Sequence (122 aa):
MAAAQSPAAVLTAEQAKLVLAEVIEAFNSPENTLRVKEARENSCNDMGKMLQFMLPVATQIQQEVIKSYGFSNDGEGVLKFARLIKSYETQDPEIAAMSLKLKAMFLPPMTVPPHGNTISSS

Mean predicted aligned error: 9.22 Å

Secondary structure (DSSP, 8-state):
------------HHHHHHHHHHHHHHHHSHHHHHHHHHHHHHTTT-HHHHHHHHHHHHHHHHHHHHGGGT--SSHHHHHHHHHHHHHHHTT-HHHHHHHHHHHHHHS----PPP--------

Radius of gyration: 17.95 Å; Cα contacts (8 Å, |Δi|>4): 100; chains: 1; bounding box: 68×43×37 Å

Organism: Latimeria chalumnae (NCBI:txid7897)